Protein AF-A0A6N6PDI0-F1 (afdb_monomer_lite)

Sequence (101 aa):
KKAAWVDYSGPVEGKVVGIAIFDHPKNPRHPTRWHARDYGLVAANPFCEHEMDKTQPAGTGDYPLAPGQSVTFQYRIILHAGDAAEAKIAERFAAYAAAAK

pLDDT: mean 93.55, std 7.11, range [44.25, 98.56]

Secondary structure (DSSP, 8-state):
-B-SEEEEEEEETTEEEEEEEEE-TTSTTSSPEEEE-TTS-EEEETT-HHHH-TTSPTTTT-----TT------EEEEEEES-TTTTTHHHHHHHHHHT--

Radius of gyration: 15.68 Å; chains: 1; bounding box: 38×36×44 Å

Foldseek 3Di:
DFDQKDKDWDDDPNFIKIKIKGWAPLAPQPSFDWDDDPVGDIDGQQQCPCVVPVVDDPCPSPDDDDPPDDHDTDMDMDIGTDGCVVRVVVVVNVVVNVVPD

Structure (mmCIF, N/CA/C/O backbone):
data_AF-A0A6N6PDI0-F1
#
_entry.id   AF-A0A6N6PDI0-F1
#
loop_
_atom_site.group_PDB
_atom_site.id
_atom_site.type_symbol
_atom_site.label_atom_id
_atom_site.label_alt_id
_atom_site.label_comp_id
_atom_site.label_asym_id
_atom_site.label_entity_id
_atom_site.label_seq_id
_atom_site.pdbx_PDB_ins_code
_atom_site.Cartn_x
_atom_site.Cartn_y
_atom_site.Cartn_z
_atom_site.occupancy
_atom_site.B_iso_or_equiv
_atom_site.auth_seq_id
_atom_site.auth_comp_id
_atom_site.auth_asym_id
_atom_site.auth_atom_id
_atom_site.pdbx_PDB_model_num
ATOM 1 N N . LYS A 1 1 ? 8.327 4.544 1.982 1.00 85.19 1 LYS A N 1
ATOM 2 C CA . LYS A 1 1 ? 8.964 3.264 2.424 1.00 85.19 1 LYS A CA 1
ATOM 3 C C . LYS A 1 1 ? 8.202 2.086 1.807 1.00 85.19 1 LYS A C 1
ATOM 5 O O . LYS A 1 1 ? 7.104 2.328 1.317 1.00 85.19 1 LYS A O 1
ATOM 10 N N . LYS A 1 2 ? 8.767 0.867 1.776 1.00 92.88 2 LYS A N 1
ATOM 11 C CA . LYS A 1 2 ? 8.040 -0.335 1.319 1.00 92.88 2 LYS A CA 1
ATOM 12 C C . LYS A 1 2 ? 7.091 -0.829 2.412 1.00 92.88 2 LYS A C 1
ATOM 14 O O . LYS A 1 2 ? 7.501 -0.863 3.570 1.00 92.88 2 LYS A O 1
ATOM 19 N N . ALA A 1 3 ? 5.856 -1.167 2.055 1.00 95.75 3 ALA A N 1
ATOM 20 C CA . ALA A 1 3 ? 4.875 -1.754 2.971 1.00 95.75 3 ALA A CA 1
ATOM 21 C C . ALA A 1 3 ? 3.804 -2.527 2.189 1.00 95.75 3 ALA A C 1
ATOM 23 O O . ALA A 1 3 ? 3.485 -2.166 1.059 1.00 95.75 3 ALA A O 1
ATOM 24 N N . ALA A 1 4 ? 3.248 -3.584 2.780 1.00 96.69 4 ALA A N 1
ATOM 25 C CA . ALA A 1 4 ? 2.193 -4.378 2.144 1.00 96.69 4 ALA A CA 1
ATOM 26 C C . ALA A 1 4 ? 0.834 -3.651 2.120 1.00 96.69 4 ALA A C 1
ATOM 28 O O . ALA A 1 4 ? -0.038 -3.931 1.302 1.00 96.69 4 ALA A O 1
ATOM 29 N N . TRP A 1 5 ? 0.667 -2.688 3.018 1.00 96.94 5 TRP A N 1
ATOM 30 C CA . TRP A 1 5 ? -0.485 -1.811 3.106 1.00 96.94 5 TRP A CA 1
ATOM 31 C C . TRP A 1 5 ? -0.08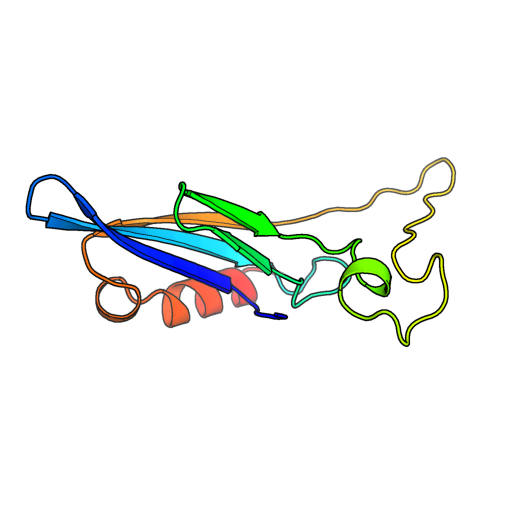1 -0.522 3.820 1.00 96.94 5 TRP A C 1
ATOM 33 O O . TRP A 1 5 ? 0.947 -0.469 4.501 1.00 96.94 5 TRP A O 1
ATOM 43 N N . VAL A 1 6 ? -0.896 0.512 3.657 1.00 96.38 6 VAL A N 1
ATOM 44 C CA . VAL A 1 6 ? -0.819 1.758 4.421 1.00 96.38 6 VAL A CA 1
ATOM 45 C C . VAL A 1 6 ? -2.199 2.073 4.976 1.00 96.38 6 VAL A C 1
ATOM 47 O O . VAL A 1 6 ? -3.203 1.752 4.341 1.00 96.38 6 VAL A O 1
ATOM 50 N N . ASP A 1 7 ? -2.234 2.689 6.150 1.00 95.94 7 ASP A N 1
ATOM 51 C CA . ASP A 1 7 ? -3.444 3.233 6.747 1.00 95.94 7 ASP A CA 1
ATOM 52 C C . ASP A 1 7 ? -3.248 4.720 7.044 1.00 95.94 7 ASP A C 1
ATOM 54 O O . ASP A 1 7 ? -2.177 5.129 7.503 1.00 95.94 7 ASP A O 1
ATOM 58 N N . TYR A 1 8 ? -4.267 5.518 6.741 1.00 93.69 8 TYR A N 1
ATOM 59 C CA . TYR A 1 8 ? -4.324 6.929 7.085 1.00 93.69 8 TYR A CA 1
ATOM 60 C C . TYR A 1 8 ? -5.621 7.196 7.845 1.00 93.69 8 TYR A C 1
ATOM 62 O O . TYR A 1 8 ? -6.688 7.323 7.241 1.00 93.69 8 TYR A O 1
ATOM 70 N N . SER A 1 9 ? -5.516 7.238 9.174 1.00 94.81 9 SER A N 1
ATOM 71 C CA . SER A 1 9 ? -6.623 7.474 10.101 1.00 94.81 9 SER A CA 1
ATOM 72 C C . SER A 1 9 ? -6.438 8.766 10.890 1.00 94.81 9 SER A C 1
ATOM 74 O O . SER A 1 9 ? -5.323 9.100 11.298 1.00 94.81 9 SER A O 1
ATOM 76 N N . GLY A 1 10 ? -7.533 9.470 11.162 1.00 93.50 10 GLY A N 1
ATOM 77 C CA . GLY A 1 10 ? -7.516 10.703 11.940 1.00 93.50 10 GLY A CA 1
ATOM 78 C C . GLY A 1 10 ? -8.914 11.208 12.302 1.00 93.50 10 GLY A C 1
ATOM 79 O O . GLY A 1 10 ? -9.917 10.615 11.897 1.00 93.50 10 GLY A O 1
ATOM 80 N N . PRO A 1 11 ? -8.999 12.292 13.092 1.00 95.25 11 PRO A N 1
ATOM 81 C CA . PRO A 1 11 ? -10.272 12.879 13.483 1.00 95.25 11 PRO A CA 1
ATOM 82 C C . PRO A 1 11 ? -10.937 13.612 12.307 1.00 95.25 11 PRO A C 1
ATOM 84 O O . PRO A 1 11 ? -10.351 14.514 11.712 1.00 95.25 11 PRO A O 1
ATOM 87 N N . VAL A 1 12 ? -12.195 13.277 12.026 1.00 94.12 12 VAL A N 1
ATOM 88 C CA . VAL A 1 12 ? -13.091 13.971 11.092 1.00 94.12 12 VAL A CA 1
ATOM 89 C C . VAL A 1 12 ? -14.424 14.174 11.806 1.00 94.12 12 VAL A C 1
ATOM 91 O O . VAL A 1 12 ? -15.032 13.212 12.268 1.00 94.12 12 VAL A O 1
ATOM 94 N N . GLU A 1 13 ? -14.854 15.430 11.958 1.00 95.00 13 GLU A N 1
ATOM 95 C CA . GLU A 1 13 ? -16.113 15.783 12.645 1.00 95.00 13 GLU A CA 1
ATOM 96 C C . GLU A 1 13 ? -16.268 15.121 14.035 1.00 95.00 13 GLU A C 1
ATOM 98 O O . GLU A 1 13 ? -17.339 14.656 14.422 1.00 95.00 13 GLU A O 1
ATOM 103 N N . GLY A 1 14 ? -15.169 15.039 14.793 1.00 95.94 14 GLY A N 1
ATOM 104 C CA . GLY A 1 14 ? -15.156 14.452 16.139 1.00 95.94 14 GLY A CA 1
ATOM 105 C C . GLY A 1 14 ? -15.155 12.919 16.188 1.00 95.94 14 GLY A C 1
ATOM 106 O O . GLY A 1 14 ? -15.233 12.357 17.278 1.00 95.94 14 GLY A O 1
ATOM 107 N N . LYS A 1 15 ? -15.039 12.229 15.047 1.00 97.12 15 LYS A N 1
ATOM 108 C CA . LYS A 1 15 ? -14.906 10.766 14.964 1.00 97.12 15 LYS A CA 1
ATOM 109 C C . LYS A 1 15 ? -13.552 10.390 14.378 1.00 97.12 15 LYS A C 1
ATOM 111 O O . LYS A 1 15 ? -13.093 11.038 13.445 1.00 97.12 15 LYS A O 1
ATOM 116 N N . VAL A 1 16 ? -12.931 9.328 14.882 1.00 97.75 16 VAL A N 1
ATOM 117 C CA . VAL A 1 16 ? -11.765 8.738 14.212 1.00 97.75 16 VAL A CA 1
ATOM 118 C C . VAL A 1 16 ? -12.267 7.876 13.060 1.00 97.75 16 VAL A C 1
ATOM 120 O O . VAL A 1 16 ? -13.100 6.989 13.252 1.00 97.75 16 VAL A O 1
ATOM 123 N N . VAL A 1 17 ? -11.787 8.171 11.860 1.00 97.31 17 VAL A N 1
ATOM 124 C CA . VAL A 1 17 ? -12.051 7.401 10.642 1.00 97.31 17 VAL A CA 1
ATOM 125 C C . VAL A 1 17 ? -10.756 7.271 9.860 1.00 97.31 17 VAL A C 1
ATOM 127 O O . VAL A 1 17 ? -9.841 8.082 10.026 1.00 97.31 17 VAL A O 1
ATOM 130 N N . GLY A 1 18 ? -10.677 6.278 8.983 1.00 95.31 18 GLY A N 1
ATOM 131 C CA . GLY A 1 18 ? -9.494 6.087 8.165 1.00 95.31 18 GLY A CA 1
ATOM 132 C C . GLY A 1 18 ? -9.755 5.462 6.809 1.00 95.31 18 GLY A C 1
ATOM 133 O O . GLY A 1 18 ? -10.834 4.943 6.501 1.00 95.31 18 GLY A O 1
ATOM 134 N N . ILE A 1 19 ? -8.712 5.540 5.990 1.00 96.06 19 ILE A N 1
ATOM 135 C CA . ILE A 1 19 ? -8.602 4.869 4.705 1.00 96.06 19 ILE A CA 1
ATOM 136 C C . ILE A 1 19 ? -7.359 3.981 4.716 1.00 96.06 19 ILE A C 1
ATOM 138 O O . ILE A 1 19 ? -6.238 4.459 4.888 1.00 96.06 19 ILE A O 1
ATOM 142 N N . ALA A 1 20 ? -7.561 2.688 4.482 1.00 96.88 20 ALA A N 1
ATOM 143 C CA . ALA A 1 20 ? -6.482 1.736 4.275 1.00 96.88 20 ALA A CA 1
ATOM 144 C C . ALA A 1 20 ? -6.388 1.357 2.797 1.00 96.88 20 ALA A C 1
ATOM 146 O O . ALA A 1 20 ? -7.410 1.128 2.145 1.00 96.88 20 ALA A O 1
ATOM 147 N N . ILE A 1 21 ? -5.168 1.246 2.272 1.00 97.31 21 ILE A N 1
ATOM 148 C CA . ILE A 1 21 ? -4.909 0.793 0.902 1.00 97.31 21 ILE A CA 1
ATOM 149 C C . ILE A 1 21 ? -3.966 -0.404 0.945 1.00 97.31 21 ILE A C 1
ATOM 151 O O . ILE A 1 21 ? -2.893 -0.349 1.547 1.00 97.31 21 ILE A O 1
ATOM 155 N N . PHE A 1 22 ? -4.377 -1.498 0.308 1.00 97.69 22 PHE A N 1
ATOM 156 C CA . PHE A 1 22 ? -3.650 -2.765 0.286 1.00 97.69 22 PHE A CA 1
ATOM 157 C C . PHE A 1 22 ? -2.967 -2.963 -1.052 1.00 97.69 22 PHE A C 1
ATOM 159 O O . PHE A 1 22 ? -3.624 -2.903 -2.090 1.00 97.69 22 PHE A O 1
ATOM 166 N N . ASP A 1 23 ? -1.677 -3.267 -1.009 1.00 97.69 23 ASP A N 1
ATOM 167 C CA . ASP A 1 23 ? -0.908 -3.737 -2.150 1.00 97.69 23 ASP A CA 1
ATOM 168 C C . ASP A 1 23 ? -0.902 -5.266 -2.134 1.00 97.69 23 ASP A C 1
ATOM 170 O O . ASP A 1 23 ? -0.452 -5.893 -1.179 1.00 97.69 23 ASP A O 1
ATOM 174 N N . HIS A 1 24 ? -1.473 -5.884 -3.158 1.00 96.94 24 HIS A N 1
ATOM 175 C CA . HIS A 1 24 ? -1.660 -7.326 -3.171 1.00 96.94 24 HIS A CA 1
ATOM 176 C C . HIS A 1 24 ? -0.342 -8.076 -3.463 1.00 96.94 24 HIS A C 1
ATOM 178 O O . HIS A 1 24 ? 0.400 -7.643 -4.344 1.00 96.94 24 HIS A O 1
ATOM 184 N N . PRO A 1 25 ? -0.066 -9.248 -2.850 1.00 96.81 25 PRO A N 1
ATOM 185 C CA . PRO A 1 25 ? 1.181 -9.991 -3.085 1.00 96.81 25 PRO A CA 1
ATOM 186 C C . PRO A 1 25 ? 1.447 -10.427 -4.532 1.00 96.81 25 PRO A C 1
ATOM 188 O O . PRO A 1 25 ? 2.597 -10.621 -4.913 1.00 96.81 25 PRO A O 1
ATOM 191 N N . LYS A 1 26 ? 0.396 -10.576 -5.352 1.00 95.81 26 LYS A N 1
ATOM 192 C CA . LYS A 1 26 ? 0.518 -10.861 -6.798 1.00 95.81 26 LYS A CA 1
ATOM 193 C C . LYS A 1 26 ? 0.903 -9.622 -7.633 1.00 95.81 26 LYS A C 1
ATOM 195 O O . LYS A 1 26 ? 1.103 -9.761 -8.836 1.00 95.81 26 LYS A O 1
ATOM 200 N N . ASN A 1 27 ? 0.983 -8.427 -7.043 1.00 96.31 27 ASN A N 1
ATOM 201 C CA . ASN A 1 27 ? 1.393 -7.230 -7.772 1.00 96.31 27 ASN A CA 1
ATOM 202 C C . ASN A 1 27 ? 2.890 -7.269 -8.082 1.00 96.31 27 ASN A C 1
ATOM 204 O O . ASN A 1 27 ? 3.693 -7.674 -7.233 1.00 96.31 27 ASN A O 1
ATOM 208 N N . PRO A 1 28 ? 3.305 -6.783 -9.262 1.00 94.81 28 PRO A N 1
ATOM 209 C CA . PRO A 1 28 ? 4.711 -6.547 -9.528 1.00 94.81 28 PRO A CA 1
ATOM 210 C C . PRO A 1 28 ? 5.327 -5.661 -8.441 1.00 94.81 28 PRO A C 1
ATOM 212 O O . PRO A 1 28 ? 4.770 -4.622 -8.088 1.00 94.81 28 PRO A O 1
ATOM 215 N N . ARG A 1 29 ? 6.507 -6.060 -7.952 1.00 93.19 29 ARG A N 1
ATOM 216 C CA . ARG A 1 29 ? 7.301 -5.315 -6.957 1.00 93.19 29 ARG A CA 1
ATOM 217 C C . ARG A 1 29 ? 6.611 -5.139 -5.595 1.00 93.19 29 ARG A C 1
ATOM 219 O O . ARG A 1 29 ? 6.957 -4.217 -4.858 1.00 93.19 29 ARG A O 1
ATOM 226 N N . HIS A 1 30 ? 5.700 -6.044 -5.235 1.00 94.81 30 HIS A N 1
ATOM 227 C CA . HIS A 1 30 ? 5.193 -6.147 -3.870 1.00 94.81 30 HIS A CA 1
ATOM 228 C C . HIS A 1 30 ? 6.319 -6.484 -2.861 1.00 94.81 30 HIS A C 1
ATOM 230 O O . HIS A 1 30 ? 7.162 -7.335 -3.158 1.00 94.81 30 HIS A O 1
ATOM 236 N N . PRO A 1 31 ? 6.326 -5.888 -1.652 1.00 95.50 31 PRO A N 1
ATOM 237 C CA . PRO A 1 31 ? 5.526 -4.733 -1.253 1.00 95.50 31 PRO A CA 1
ATOM 238 C C . PRO A 1 31 ? 5.998 -3.445 -1.937 1.00 95.50 31 PRO A C 1
ATOM 240 O O . PRO A 1 31 ? 7.187 -3.108 -1.921 1.00 95.50 31 PRO A O 1
ATOM 243 N N . THR A 1 32 ? 5.042 -2.698 -2.485 1.00 94.62 32 THR A N 1
ATOM 244 C CA . THR A 1 32 ? 5.293 -1.444 -3.195 1.00 94.62 32 THR A CA 1
ATOM 245 C C . THR A 1 32 ? 5.815 -0.342 -2.272 1.00 94.62 32 THR A C 1
ATOM 247 O O . THR A 1 32 ? 5.690 -0.390 -1.041 1.00 94.62 32 THR A O 1
ATOM 250 N N . ARG A 1 33 ? 6.416 0.691 -2.870 1.00 93.19 33 ARG A N 1
ATOM 251 C CA . ARG A 1 33 ? 6.800 1.907 -2.150 1.00 93.19 33 ARG A CA 1
ATOM 252 C C . ARG A 1 33 ? 5.600 2.832 -2.032 1.00 93.19 33 ARG A C 1
ATOM 254 O O . ARG A 1 33 ? 4.952 3.151 -3.022 1.00 93.19 33 ARG A O 1
ATOM 261 N N . TRP A 1 34 ? 5.371 3.323 -0.822 1.00 93.25 34 TRP A N 1
ATOM 262 C CA . TRP A 1 34 ? 4.321 4.294 -0.541 1.00 93.25 34 TRP A CA 1
ATOM 263 C C . TRP A 1 34 ? 4.871 5.705 -0.406 1.00 93.25 34 TRP A C 1
ATOM 265 O O . TRP A 1 34 ? 5.954 5.920 0.162 1.00 93.25 34 TRP A O 1
ATOM 275 N N . HIS A 1 35 ? 4.069 6.650 -0.881 1.00 90.38 35 HIS A N 1
ATOM 276 C CA . HIS A 1 35 ? 4.242 8.0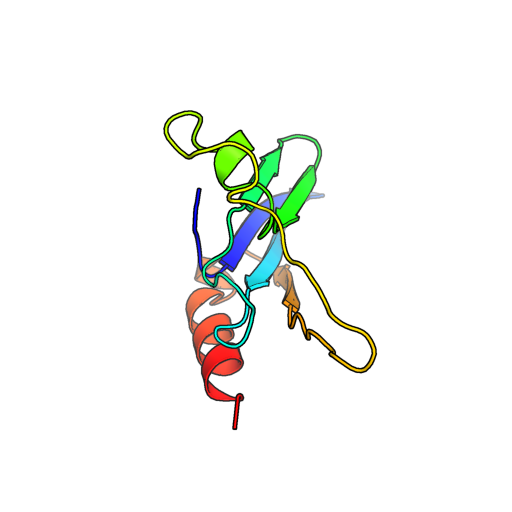79 -0.705 1.00 90.38 35 HIS A CA 1
ATOM 277 C C . HIS A 1 35 ? 2.982 8.646 -0.049 1.00 90.38 35 HIS A C 1
ATOM 279 O O . HIS A 1 35 ? 1.910 8.601 -0.644 1.00 90.38 35 HIS A O 1
ATOM 285 N N . ALA A 1 36 ? 3.117 9.150 1.176 1.00 88.12 36 ALA A N 1
ATOM 286 C CA . ALA A 1 36 ? 2.030 9.771 1.9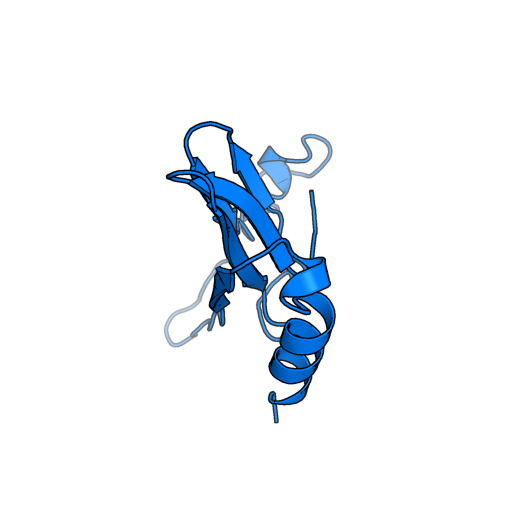23 1.00 88.12 36 ALA A CA 1
ATOM 287 C C . ALA A 1 36 ? 2.378 11.228 2.262 1.00 88.12 36 ALA A C 1
ATOM 289 O O . ALA A 1 36 ? 3.560 11.551 2.455 1.00 88.12 36 ALA A O 1
ATOM 290 N N . ARG A 1 37 ? 1.369 12.101 2.303 1.00 87.69 37 ARG A N 1
ATOM 291 C CA . ARG A 1 37 ? 1.476 13.519 2.670 1.00 87.69 37 ARG A CA 1
ATOM 292 C C . ARG A 1 37 ? 0.300 13.943 3.544 1.00 87.69 37 ARG A C 1
ATOM 294 O O . ARG A 1 37 ? -0.782 13.374 3.460 1.00 87.69 37 ARG A O 1
ATOM 301 N N . ASP A 1 38 ? 0.536 14.961 4.357 1.00 84.06 38 ASP A N 1
ATOM 302 C CA . ASP A 1 38 ? -0.419 15.549 5.303 1.00 84.06 38 ASP A CA 1
ATOM 303 C C . ASP A 1 38 ? -1.620 16.237 4.636 1.00 84.06 38 ASP A C 1
ATOM 305 O O . ASP A 1 38 ? -2.673 16.357 5.250 1.00 84.06 38 ASP A O 1
ATOM 309 N N . TYR A 1 39 ? -1.507 16.606 3.361 1.00 85.00 39 TYR A N 1
ATOM 310 C CA . TYR A 1 39 ? -2.614 17.116 2.548 1.00 85.00 39 TYR A CA 1
ATOM 311 C C . TYR A 1 39 ? -3.488 16.017 1.907 1.00 85.00 39 TYR A C 1
ATOM 313 O O . TYR A 1 39 ? -4.246 16.287 0.977 1.00 85.00 39 TYR A O 1
ATOM 321 N N . GLY A 1 40 ? -3.378 14.767 2.368 1.00 81.06 40 GLY A N 1
ATOM 322 C CA . GLY A 1 40 ? -4.259 13.663 1.965 1.00 81.06 40 GLY A CA 1
ATOM 323 C C . GLY A 1 40 ? -3.800 12.852 0.749 1.00 81.06 40 GLY A C 1
ATOM 324 O O . GLY A 1 40 ? -4.487 11.914 0.348 1.00 81.06 40 GLY A O 1
ATOM 325 N N . LEU A 1 41 ? -2.635 13.152 0.165 1.00 88.50 41 LEU A N 1
ATOM 326 C CA . LEU A 1 41 ? -2.055 12.295 -0.872 1.00 88.50 41 LEU A CA 1
ATOM 327 C C . LEU A 1 41 ? -1.530 10.999 -0.251 1.00 88.50 41 LEU A C 1
ATOM 329 O O . LEU A 1 41 ? -0.626 11.034 0.581 1.00 88.50 41 LEU A O 1
ATOM 333 N N . VAL A 1 42 ? -2.029 9.862 -0.737 1.00 90.88 42 VAL A N 1
ATOM 334 C CA . VAL A 1 42 ? -1.506 8.523 -0.444 1.00 90.88 42 VAL A CA 1
ATOM 335 C C . VAL A 1 42 ? -1.404 7.748 -1.755 1.00 90.88 42 VAL A C 1
ATOM 337 O O . VAL A 1 42 ? -2.413 7.478 -2.400 1.00 90.88 42 VAL A O 1
ATOM 340 N N . ALA A 1 43 ? -0.186 7.401 -2.169 1.00 91.56 43 ALA A N 1
ATOM 341 C CA . ALA A 1 43 ? 0.071 6.755 -3.453 1.00 91.56 43 ALA A CA 1
ATOM 342 C C . ALA A 1 43 ? 0.980 5.527 -3.317 1.00 91.56 43 ALA A C 1
ATOM 344 O O . ALA A 1 43 ? 2.049 5.594 -2.701 1.00 91.56 43 ALA A O 1
ATOM 345 N N . ALA A 1 44 ? 0.567 4.427 -3.948 1.00 94.19 44 ALA A N 1
ATOM 346 C CA . ALA A 1 44 ? 1.418 3.284 -4.256 1.00 94.19 44 ALA A CA 1
ATOM 347 C C . ALA A 1 44 ? 2.242 3.595 -5.510 1.00 94.19 44 ALA A C 1
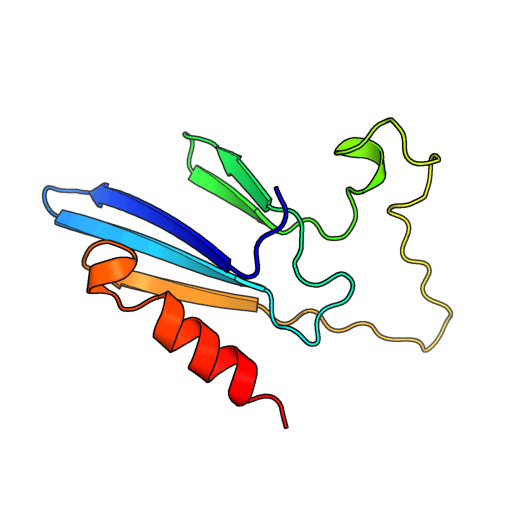ATOM 349 O O . ALA A 1 44 ? 1.691 4.001 -6.532 1.00 94.19 44 ALA A O 1
ATOM 350 N N . ASN A 1 45 ? 3.557 3.400 -5.452 1.00 93.75 45 ASN A N 1
ATOM 351 C CA . ASN A 1 45 ? 4.438 3.675 -6.578 1.00 93.75 45 ASN A CA 1
ATOM 352 C C . ASN A 1 45 ? 5.449 2.534 -6.787 1.00 93.75 45 ASN A C 1
ATOM 354 O O . ASN A 1 45 ? 6.570 2.592 -6.271 1.00 93.75 45 ASN A O 1
ATOM 358 N N . PRO A 1 46 ? 5.088 1.510 -7.583 1.00 93.88 46 PRO A N 1
ATOM 359 C CA . PRO A 1 46 ? 5.989 0.408 -7.900 1.00 93.88 46 PRO A CA 1
ATOM 360 C C . PRO A 1 46 ? 7.069 0.791 -8.928 1.00 93.88 46 PRO A C 1
ATOM 362 O O . PRO A 1 46 ? 7.908 -0.041 -9.250 1.00 93.88 46 PRO A O 1
ATOM 365 N N . PHE A 1 47 ? 7.092 2.021 -9.455 1.00 93.88 47 PHE A N 1
ATOM 366 C CA . PHE A 1 47 ? 8.015 2.447 -10.520 1.00 93.88 47 PHE A CA 1
ATOM 367 C C . PHE A 1 47 ? 9.117 3.400 -10.042 1.00 93.88 47 PHE A C 1
ATOM 369 O O . PHE A 1 47 ? 10.038 3.709 -10.782 1.00 93.88 47 PHE A O 1
ATOM 376 N N . CYS A 1 48 ? 9.072 3.866 -8.797 1.00 90.25 48 CYS A N 1
ATOM 377 C CA . CYS A 1 48 ? 9.979 4.905 -8.301 1.00 90.25 48 CYS A CA 1
ATOM 378 C C . CYS A 1 48 ? 11.274 4.385 -7.658 1.00 90.25 48 CYS A C 1
ATOM 380 O O . CYS A 1 48 ? 11.828 5.069 -6.804 1.00 90.25 48 CYS A O 1
ATOM 382 N N . GLU A 1 49 ? 11.761 3.190 -8.011 1.00 89.88 49 GLU A N 1
ATOM 383 C CA . GLU A 1 49 ? 12.920 2.584 -7.327 1.00 89.88 49 GLU A CA 1
ATOM 384 C C . GLU A 1 49 ? 14.157 3.504 -7.350 1.00 89.88 49 GLU A C 1
ATOM 386 O O . GLU A 1 49 ? 14.665 3.834 -6.282 1.00 89.88 49 GLU A O 1
ATOM 391 N N . HIS A 1 50 ? 14.564 4.014 -8.521 1.00 90.62 50 HIS A N 1
ATOM 392 C CA . HIS A 1 50 ? 15.683 4.967 -8.629 1.00 90.62 50 HIS A CA 1
ATOM 393 C C . HIS A 1 50 ? 15.391 6.323 -7.962 1.00 90.62 50 HIS A C 1
ATOM 395 O O . HIS A 1 50 ? 16.252 6.912 -7.314 1.00 90.62 50 HIS A O 1
ATOM 401 N N . GLU A 1 51 ? 14.163 6.831 -8.085 1.00 88.56 51 GLU A N 1
ATOM 402 C CA . GLU A 1 51 ? 13.791 8.118 -7.484 1.00 88.56 51 GLU A CA 1
ATOM 403 C C . GLU A 1 51 ? 13.777 8.078 -5.951 1.00 88.56 51 GLU A C 1
ATOM 405 O O . GLU A 1 51 ? 14.087 9.072 -5.300 1.00 88.56 51 GLU A O 1
ATOM 410 N N . MET A 1 52 ? 13.455 6.923 -5.369 1.00 87.06 52 MET A N 1
ATOM 411 C CA . MET A 1 52 ? 13.420 6.713 -3.921 1.00 87.06 52 MET A CA 1
ATOM 412 C C . MET A 1 52 ? 14.752 6.220 -3.346 1.00 87.06 52 MET A C 1
ATOM 414 O O . MET A 1 52 ? 14.918 6.234 -2.126 1.00 87.06 52 MET A O 1
ATOM 418 N N . ASP A 1 53 ? 15.661 5.743 -4.193 1.00 89.12 53 ASP A N 1
ATOM 419 C CA . ASP A 1 53 ? 16.994 5.276 -3.833 1.00 89.12 53 ASP A CA 1
ATOM 420 C C . ASP A 1 53 ? 17.981 5.633 -4.952 1.00 89.12 53 ASP A C 1
ATOM 422 O O . ASP A 1 53 ? 18.169 4.892 -5.919 1.00 89.12 53 ASP A O 1
ATOM 426 N N . LYS A 1 54 ? 18.638 6.787 -4.791 1.00 90.56 54 LYS A N 1
ATOM 427 C CA . LYS A 1 54 ? 19.603 7.325 -5.761 1.00 90.56 54 LYS A CA 1
ATOM 428 C C . LYS A 1 54 ? 20.889 6.497 -5.871 1.00 90.56 54 LYS A C 1
ATOM 430 O O . LYS A 1 54 ? 21.722 6.810 -6.715 1.00 90.56 54 LYS A O 1
ATOM 435 N N . THR A 1 55 ? 21.056 5.452 -5.052 1.00 94.62 55 THR A N 1
ATOM 436 C CA . THR A 1 55 ? 22.145 4.475 -5.217 1.00 94.62 55 THR A CA 1
ATOM 437 C C . THR A 1 55 ? 21.838 3.437 -6.300 1.00 94.62 55 THR A C 1
ATOM 439 O O . THR A 1 55 ? 22.757 2.807 -6.820 1.00 94.62 55 THR A O 1
ATOM 442 N N . GLN A 1 56 ? 20.566 3.277 -6.684 1.00 92.19 56 GLN A N 1
ATOM 443 C CA . GLN A 1 56 ? 20.168 2.400 -7.784 1.00 92.19 56 GLN A CA 1
ATOM 444 C C . GLN A 1 56 ? 20.514 3.035 -9.139 1.00 92.19 56 GLN A C 1
ATOM 446 O O . GLN A 1 56 ? 20.433 4.258 -9.272 1.00 92.19 56 GLN A O 1
ATOM 451 N N . PRO A 1 57 ? 20.812 2.246 -10.184 1.00 95.31 57 PRO A N 1
ATOM 452 C CA . PRO A 1 57 ? 20.970 2.764 -11.541 1.00 95.31 57 PRO A CA 1
ATOM 453 C C . PRO A 1 57 ? 19.714 3.487 -12.053 1.00 95.31 57 PRO A C 1
ATOM 455 O O . PRO A 1 57 ? 18.582 3.132 -11.699 1.00 95.31 57 PRO A O 1
ATOM 458 N N . ALA A 1 58 ? 19.902 4.473 -12.933 1.00 94.31 58 ALA A N 1
ATOM 459 C CA . ALA A 1 58 ? 18.797 5.068 -13.682 1.00 94.31 58 ALA A CA 1
ATOM 460 C C . ALA A 1 58 ? 18.041 3.979 -14.472 1.00 94.31 58 ALA A C 1
ATOM 462 O O . ALA A 1 58 ? 18.650 3.036 -14.972 1.00 94.31 58 ALA A O 1
ATOM 463 N N . GLY A 1 59 ? 16.712 4.085 -14.545 1.00 92.56 59 GLY A N 1
ATOM 464 C CA . GLY A 1 59 ? 15.864 3.088 -15.215 1.00 92.56 59 GLY A CA 1
ATOM 465 C C . GLY A 1 59 ? 15.528 1.840 -14.385 1.00 92.56 59 GLY A C 1
ATOM 466 O O . GLY A 1 59 ? 14.733 1.017 -14.822 1.00 92.56 59 GLY A O 1
ATOM 467 N N . THR A 1 60 ? 16.020 1.697 -13.144 1.00 92.69 60 THR A N 1
ATOM 468 C CA . THR A 1 60 ? 15.639 0.566 -12.252 1.00 92.69 60 THR A CA 1
ATOM 469 C C . THR A 1 60 ? 14.117 0.478 -12.013 1.00 92.69 60 THR A C 1
ATOM 471 O O . THR A 1 60 ? 13.570 -0.574 -11.682 1.00 92.69 60 THR A O 1
ATOM 474 N N . GLY A 1 61 ? 13.418 1.600 -12.192 1.00 92.19 61 GLY A N 1
ATOM 475 C CA . GLY A 1 61 ? 11.966 1.719 -12.119 1.00 92.19 61 GLY A CA 1
ATOM 476 C C . GLY A 1 61 ? 11.200 1.296 -13.374 1.00 92.19 61 GLY A C 1
ATOM 477 O O . GLY A 1 61 ? 9.985 1.097 -13.295 1.00 92.19 61 GLY A O 1
ATOM 478 N N . ASP A 1 62 ? 11.874 1.118 -14.506 1.00 94.25 62 ASP A N 1
ATOM 479 C CA . ASP A 1 62 ? 11.231 0.894 -15.797 1.00 94.25 62 ASP A CA 1
ATOM 480 C C . ASP A 1 62 ? 10.499 -0.448 -15.810 1.00 94.25 62 ASP A C 1
ATOM 482 O O . ASP A 1 62 ? 10.943 -1.430 -15.211 1.00 94.25 62 ASP A O 1
ATOM 486 N N . TYR A 1 63 ? 9.341 -0.493 -16.463 1.00 93.38 63 TYR A N 1
ATOM 487 C CA . TYR A 1 63 ? 8.538 -1.708 -16.594 1.00 93.38 63 TYR A CA 1
ATOM 488 C C . TYR A 1 63 ? 8.146 -1.895 -18.065 1.00 93.38 63 TYR A C 1
ATOM 490 O O . TYR A 1 63 ? 7.037 -1.525 -18.461 1.00 93.38 63 TYR A O 1
ATOM 498 N N . PRO A 1 64 ? 9.076 -2.381 -18.910 1.00 93.88 64 PRO A N 1
ATOM 499 C CA . PRO A 1 64 ? 8.809 -2.558 -20.329 1.00 93.88 64 PRO A CA 1
ATOM 500 C C . PRO A 1 64 ? 7.763 -3.657 -20.543 1.00 93.88 64 PRO A C 1
ATOM 502 O O . PRO A 1 64 ? 7.837 -4.728 -19.944 1.00 93.88 64 PRO A O 1
ATOM 505 N N . LEU A 1 65 ? 6.805 -3.390 -21.428 1.00 96.00 65 LEU A N 1
ATOM 506 C CA . LEU A 1 65 ? 5.776 -4.336 -21.852 1.00 96.00 65 LEU A CA 1
ATOM 507 C C . LEU A 1 65 ? 5.861 -4.514 -23.364 1.00 96.00 65 LEU A C 1
ATOM 509 O O . LEU A 1 65 ? 5.721 -3.550 -24.117 1.00 96.00 65 LEU A O 1
ATOM 513 N N . ALA A 1 66 ? 6.100 -5.746 -23.807 1.00 96.75 66 ALA A N 1
ATOM 514 C CA . ALA A 1 66 ? 6.105 -6.075 -25.226 1.00 96.75 66 ALA A CA 1
ATOM 515 C C . ALA A 1 66 ? 4.667 -6.144 -25.787 1.00 96.75 66 ALA A C 1
ATOM 517 O O . ALA A 1 66 ? 3.716 -6.355 -25.026 1.00 96.75 66 ALA A O 1
ATOM 518 N N . PRO A 1 67 ? 4.479 -6.022 -27.116 1.00 97.81 67 PRO A N 1
ATOM 519 C CA . PRO A 1 67 ? 3.171 -6.198 -27.740 1.00 97.81 67 PRO A CA 1
ATOM 520 C C . PRO A 1 67 ? 2.517 -7.528 -27.337 1.00 97.81 67 PRO A C 1
ATOM 522 O O . PRO A 1 67 ? 3.140 -8.585 -27.407 1.00 97.81 67 PRO A O 1
ATOM 525 N N . GLY A 1 68 ? 1.259 -7.467 -26.898 1.00 97.56 68 GLY A N 1
ATOM 526 C CA . GLY A 1 68 ? 0.496 -8.635 -26.444 1.00 97.56 68 GLY A CA 1
ATOM 527 C C . GLY A 1 68 ? 0.719 -9.038 -24.982 1.00 97.56 68 GLY A C 1
ATOM 528 O O . GLY A 1 68 ? -0.003 -9.900 -24.487 1.00 97.56 68 GLY A O 1
ATOM 529 N N . GLN A 1 69 ? 1.658 -8.416 -24.261 1.00 97.69 69 GLN A N 1
ATOM 530 C CA . GLN A 1 69 ? 1.798 -8.631 -22.820 1.00 97.69 69 GLN A CA 1
ATOM 531 C C . GLN A 1 69 ? 0.788 -7.802 -22.023 1.00 97.69 69 GLN A C 1
ATOM 533 O O . GLN A 1 69 ? 0.336 -6.740 -22.445 1.00 97.69 69 GLN A O 1
ATOM 538 N N . SER A 1 70 ? 0.440 -8.297 -20.839 1.00 96.50 70 SER A N 1
ATOM 539 C CA . SER A 1 70 ? -0.417 -7.607 -19.880 1.00 96.50 70 SER A CA 1
ATOM 540 C C . SER A 1 70 ? 0.208 -7.662 -18.499 1.00 96.50 70 SER A C 1
ATOM 5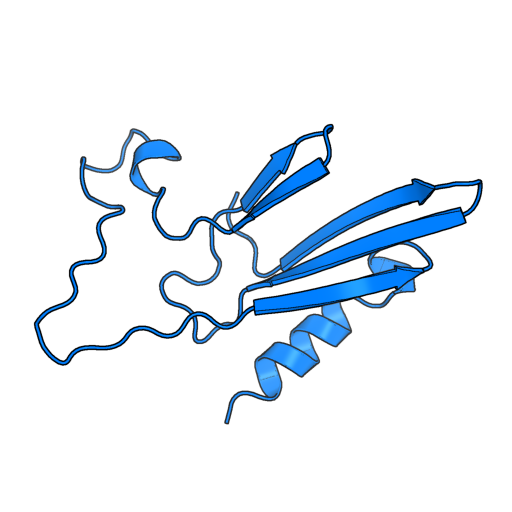42 O O . SER A 1 70 ? 0.860 -8.637 -18.130 1.00 96.50 70 SER A O 1
ATOM 544 N N . VAL A 1 71 ? -0.032 -6.611 -17.729 1.00 96.12 71 VAL A N 1
ATOM 545 C CA . VAL A 1 71 ? 0.301 -6.541 -16.312 1.00 96.12 71 VAL A CA 1
ATOM 546 C C . VAL A 1 71 ? -0.973 -6.249 -15.538 1.00 96.12 71 VAL A C 1
ATOM 548 O O . VAL A 1 71 ? -1.829 -5.490 -15.991 1.00 96.12 71 VAL A O 1
ATOM 551 N N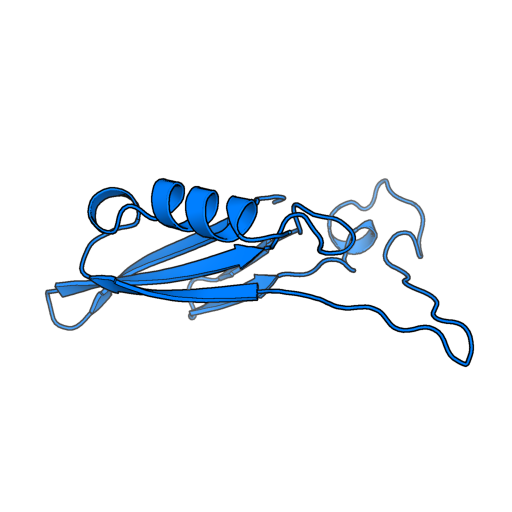 . THR A 1 72 ? -1.109 -6.857 -14.368 1.00 96.44 72 THR A N 1
ATOM 552 C CA . THR A 1 72 ? -2.254 -6.634 -13.490 1.00 96.44 72 THR A CA 1
ATOM 553 C C . THR A 1 72 ? -1.762 -6.107 -12.156 1.00 96.44 72 THR A C 1
ATOM 555 O O . THR A 1 72 ? -0.877 -6.692 -11.536 1.00 96.44 72 THR A O 1
ATOM 558 N N . PHE A 1 73 ? -2.377 -5.017 -11.709 1.00 95.81 73 PHE A N 1
ATOM 559 C CA . PHE A 1 73 ? -2.197 -4.475 -10.373 1.00 95.81 73 PHE A CA 1
ATOM 560 C C . PHE A 1 73 ? -3.524 -4.567 -9.627 1.00 95.81 73 PHE A C 1
ATOM 562 O O . PHE A 1 73 ? -4.569 -4.160 -10.128 1.00 95.81 73 PHE A O 1
ATOM 569 N N . GLN A 1 74 ? -3.476 -5.130 -8.432 1.00 96.75 74 GLN A N 1
ATOM 570 C CA . GLN A 1 74 ? -4.611 -5.470 -7.595 1.00 96.75 74 GLN A CA 1
ATOM 571 C C . GLN A 1 74 ? -4.476 -4.686 -6.296 1.00 96.75 74 GLN A C 1
ATOM 573 O O . GLN A 1 74 ? -3.582 -4.939 -5.488 1.00 96.75 74 GLN A O 1
ATOM 578 N N . TYR A 1 75 ? -5.374 -3.737 -6.078 1.00 96.56 75 TYR A N 1
ATOM 579 C CA . TYR A 1 75 ? -5.411 -2.946 -4.856 1.00 96.56 75 TYR A CA 1
ATOM 580 C C . TYR A 1 75 ? -6.783 -3.069 -4.209 1.00 96.56 75 TYR A C 1
ATOM 582 O O . TYR A 1 75 ? -7.795 -3.215 -4.895 1.00 96.56 75 TYR A O 1
ATOM 590 N N . ARG A 1 76 ? -6.820 -2.993 -2.881 1.00 97.00 76 ARG A N 1
ATOM 591 C CA . ARG A 1 76 ? -8.070 -2.899 -2.125 1.00 97.00 76 ARG A CA 1
ATOM 592 C C . ARG A 1 76 ? -8.040 -1.651 -1.267 1.00 97.00 76 ARG A C 1
ATOM 594 O O . ARG A 1 76 ? -7.059 -1.415 -0.574 1.00 97.00 76 ARG A O 1
ATOM 601 N N . ILE A 1 77 ? -9.124 -0.888 -1.316 1.00 96.94 77 ILE A N 1
ATOM 602 C CA . ILE A 1 77 ? -9.333 0.288 -0.478 1.00 96.94 77 ILE A CA 1
ATOM 603 C C . ILE A 1 77 ? -10.384 -0.067 0.568 1.00 96.94 77 ILE A C 1
ATOM 605 O O . ILE A 1 77 ? -11.413 -0.660 0.239 1.00 96.94 77 ILE A O 1
ATOM 609 N N . ILE A 1 78 ? -10.118 0.280 1.822 1.00 97.62 78 ILE A N 1
ATOM 610 C CA . ILE A 1 78 ? -11.050 0.110 2.933 1.00 97.62 78 ILE A CA 1
ATOM 611 C C . ILE A 1 78 ? -11.266 1.468 3.577 1.00 97.62 78 ILE A C 1
ATOM 613 O O . ILE A 1 78 ? -10.324 2.058 4.094 1.00 97.62 78 ILE A O 1
ATOM 617 N N . LEU A 1 79 ? -12.513 1.928 3.571 1.00 97.38 79 LEU A N 1
ATOM 618 C CA . LEU A 1 79 ? -12.963 3.001 4.449 1.00 97.38 79 LEU A CA 1
ATOM 619 C C . LEU A 1 79 ? -13.406 2.370 5.763 1.00 97.38 79 LEU A C 1
ATOM 621 O O . LEU A 1 79 ? -14.127 1.366 5.754 1.00 97.38 79 LEU A O 1
ATOM 625 N N . HIS A 1 80 ? -12.961 2.922 6.883 1.00 98.12 80 HIS A N 1
ATOM 626 C CA . HIS A 1 80 ? -13.239 2.344 8.190 1.00 98.12 80 HIS A CA 1
ATOM 627 C C . HIS A 1 80 ? -13.444 3.407 9.268 1.00 98.12 80 HIS A C 1
ATOM 629 O O . HIS A 1 80 ? -13.051 4.564 9.120 1.00 98.12 80 HIS A O 1
ATOM 635 N N . ALA A 1 81 ? -14.140 2.993 10.324 1.00 97.88 81 ALA A N 1
ATOM 636 C CA . ALA A 1 81 ? -14.256 3.748 11.560 1.00 97.88 81 ALA A CA 1
ATOM 637 C C . ALA A 1 81 ? -13.208 3.240 12.550 1.00 97.88 81 ALA A C 1
ATOM 639 O O . ALA A 1 81 ? -12.922 2.040 12.577 1.00 97.88 81 ALA A O 1
ATOM 640 N N . GLY A 1 82 ? -12.716 4.151 13.382 1.00 97.69 82 GLY A N 1
ATOM 641 C CA . GLY A 1 82 ? -11.595 3.893 14.268 1.00 97.69 82 GLY A CA 1
ATOM 642 C C . GLY A 1 82 ? -10.248 4.003 13.562 1.00 97.69 82 GLY A C 1
ATOM 643 O O . GLY A 1 82 ? -10.148 4.478 12.427 1.00 97.69 82 GLY A O 1
ATOM 644 N N . ASP A 1 83 ? -9.200 3.608 14.269 1.00 97.62 83 ASP A N 1
ATOM 645 C CA . ASP A 1 83 ? -7.853 3.495 13.716 1.00 97.62 83 ASP A CA 1
ATOM 646 C C . ASP A 1 83 ? -7.588 2.120 13.068 1.00 97.62 83 ASP A C 1
ATOM 648 O O . ASP A 1 83 ? -8.441 1.228 13.027 1.00 97.62 83 ASP A O 1
ATOM 652 N N . ALA A 1 84 ? -6.371 1.930 12.549 1.00 97.50 84 ALA A N 1
ATOM 653 C CA . ALA A 1 84 ? -5.964 0.682 11.908 1.00 97.50 84 ALA A CA 1
ATOM 654 C C . ALA A 1 84 ? -6.129 -0.571 12.795 1.00 97.50 84 ALA A C 1
ATOM 656 O O . ALA A 1 84 ? -6.368 -1.669 12.272 1.00 97.50 84 ALA A O 1
ATOM 657 N N . ALA A 1 85 ? -5.967 -0.436 14.115 1.00 98.12 85 ALA A N 1
ATOM 658 C CA . ALA A 1 85 ? -6.085 -1.539 15.060 1.00 98.12 85 ALA A CA 1
ATOM 659 C C . ALA A 1 85 ? -7.559 -1.854 15.338 1.00 98.12 85 ALA A C 1
ATOM 661 O O . ALA A 1 85 ? -7.968 -3.009 15.204 1.00 98.12 85 ALA A O 1
ATOM 662 N N . GLU A 1 86 ? -8.371 -0.836 15.632 1.00 98.19 86 GLU A N 1
ATOM 663 C CA . GLU A 1 86 ? -9.817 -0.971 15.853 1.00 98.19 86 GLU A CA 1
ATOM 664 C C . GLU A 1 86 ? -10.525 -1.553 14.621 1.00 98.19 86 GLU A C 1
ATOM 666 O O . GLU A 1 86 ? -11.355 -2.462 14.729 1.00 98.19 86 GLU A O 1
ATOM 671 N N . ALA A 1 87 ? -10.135 -1.100 13.427 1.00 98.19 87 ALA A N 1
ATOM 672 C CA . ALA A 1 87 ? -10.657 -1.594 12.160 1.00 98.19 87 ALA A CA 1
ATOM 673 C C . ALA A 1 87 ? -10.070 -2.947 11.723 1.00 98.19 87 ALA A C 1
ATOM 675 O O . ALA A 1 87 ? -10.524 -3.514 10.719 1.00 98.19 87 ALA A O 1
ATOM 676 N N . LYS A 1 88 ? -9.099 -3.495 12.466 1.00 98.44 88 LYS A N 1
ATOM 677 C CA . LYS A 1 88 ? -8.435 -4.782 12.194 1.00 98.44 88 LYS A CA 1
ATOM 678 C C . LYS A 1 88 ? -7.812 -4.847 10.800 1.00 98.44 88 LYS A C 1
ATOM 680 O O . LYS A 1 88 ? -7.951 -5.833 10.071 1.00 98.44 88 LYS A O 1
ATOM 685 N N . ILE A 1 89 ? -7.131 -3.776 10.399 1.00 98.56 89 ILE A N 1
ATOM 686 C CA . ILE A 1 89 ? -6.592 -3.622 9.043 1.00 98.56 89 ILE A CA 1
ATOM 687 C C . ILE A 1 89 ? -5.597 -4.732 8.687 1.00 98.56 89 ILE A C 1
ATOM 689 O O . ILE A 1 89 ? -5.667 -5.278 7.586 1.00 98.56 89 ILE A O 1
ATOM 693 N N . ALA A 1 90 ? -4.744 -5.144 9.627 1.00 98.12 90 ALA A N 1
ATOM 694 C CA . ALA A 1 90 ? -3.799 -6.240 9.413 1.00 98.12 90 ALA A CA 1
ATOM 695 C C . ALA A 1 90 ? -4.499 -7.582 9.110 1.00 98.12 90 ALA A C 1
ATOM 697 O O . ALA A 1 90 ? -4.100 -8.295 8.189 1.00 98.12 90 ALA A O 1
ATOM 698 N N . GLU A 1 91 ? -5.577 -7.907 9.830 1.00 98.38 91 GLU A N 1
ATOM 699 C CA . GLU A 1 91 ? -6.368 -9.127 9.603 1.00 98.38 91 GLU A CA 1
ATOM 700 C C . GLU A 1 91 ? -7.093 -9.074 8.251 1.00 98.38 91 GLU A C 1
ATOM 702 O O . GLU A 1 91 ? -7.087 -10.040 7.485 1.00 98.38 91 GLU A O 1
ATOM 707 N N . ARG A 1 92 ? -7.673 -7.916 7.914 1.00 98.06 92 ARG A N 1
ATOM 708 C CA . ARG A 1 92 ? -8.331 -7.687 6.618 1.00 98.06 92 ARG A CA 1
ATOM 709 C C . ARG A 1 92 ? -7.348 -7.796 5.455 1.00 98.06 92 ARG A C 1
ATOM 711 O O . ARG A 1 92 ? -7.716 -8.326 4.404 1.00 98.06 92 ARG A O 1
ATOM 718 N N . PHE A 1 93 ? -6.114 -7.320 5.632 1.00 97.94 93 PHE A N 1
ATOM 719 C CA . PHE A 1 93 ? -5.047 -7.509 4.656 1.00 97.94 93 PHE A CA 1
ATOM 720 C C . PHE A 1 93 ? -4.700 -8.991 4.503 1.00 97.94 93 PHE A C 1
ATOM 722 O O . PHE A 1 93 ? -4.668 -9.480 3.378 1.00 97.94 93 PHE A O 1
ATOM 729 N N . ALA A 1 94 ? -4.509 -9.722 5.606 1.00 97.56 94 ALA A N 1
ATOM 730 C CA . ALA A 1 94 ? -4.212 -11.153 5.556 1.00 97.56 94 ALA A CA 1
ATOM 731 C C . ALA A 1 94 ? -5.303 -11.938 4.803 1.00 97.56 94 ALA A C 1
ATOM 733 O O . ALA A 1 94 ? -4.992 -12.753 3.936 1.00 97.56 94 ALA A O 1
ATOM 734 N N . ALA A 1 95 ? -6.580 -11.631 5.054 1.00 96.75 95 ALA A N 1
ATOM 735 C CA . ALA A 1 95 ? -7.702 -12.229 4.332 1.00 96.75 95 ALA A CA 1
ATOM 736 C C . ALA A 1 95 ? -7.705 -11.868 2.834 1.00 96.75 95 ALA A C 1
ATOM 738 O O . ALA A 1 95 ? -7.968 -12.723 1.990 1.00 96.75 95 ALA A O 1
ATOM 739 N N . TYR A 1 96 ? -7.396 -10.613 2.487 1.00 96.12 96 TYR A N 1
ATOM 740 C CA . TYR A 1 96 ? -7.274 -10.183 1.091 1.00 96.12 96 TYR A CA 1
ATOM 741 C C . TYR A 1 96 ? -6.132 -10.900 0.365 1.00 96.12 96 TYR A C 1
ATOM 743 O O . TYR A 1 96 ? -6.343 -11.415 -0.728 1.00 96.12 96 TYR A O 1
ATOM 751 N N . ALA A 1 97 ? -4.960 -10.976 0.995 1.00 95.00 97 ALA A N 1
ATOM 752 C CA . ALA A 1 97 ? -3.780 -11.643 0.462 1.00 95.00 97 ALA A CA 1
ATOM 753 C C . ALA A 1 97 ? -3.997 -13.156 0.268 1.00 95.00 97 ALA A C 1
ATOM 755 O O . ALA A 1 97 ? -3.493 -13.730 -0.694 1.00 95.00 97 ALA A O 1
ATOM 756 N N . ALA A 1 98 ? -4.766 -13.800 1.154 1.00 91.12 98 ALA A N 1
ATOM 757 C CA . ALA A 1 98 ? -5.054 -15.234 1.089 1.00 91.12 98 ALA A CA 1
ATOM 758 C C . ALA A 1 98 ? -6.129 -15.613 0.052 1.00 91.12 98 ALA A C 1
ATOM 760 O O . ALA A 1 98 ? -6.138 -16.743 -0.432 1.00 91.12 98 ALA A O 1
ATOM 761 N N . ALA A 1 99 ? -7.022 -14.690 -0.321 1.00 75.75 99 ALA A N 1
ATOM 762 C CA . ALA A 1 99 ? -8.079 -14.936 -1.312 1.00 75.75 99 ALA A CA 1
ATOM 763 C C . ALA A 1 99 ? -7.546 -15.142 -2.747 1.00 75.75 99 ALA A C 1
ATOM 765 O O . ALA A 1 99 ? -8.305 -15.447 -3.665 1.00 75.75 99 ALA A O 1
ATOM 766 N N . ALA A 1 100 ? -6.238 -14.997 -2.939 1.00 61.84 100 ALA A N 1
ATOM 767 C CA . ALA A 1 100 ? -5.552 -15.111 -4.208 1.00 61.84 100 ALA A CA 1
ATOM 768 C C . ALA A 1 100 ? -5.249 -16.564 -4.601 1.00 61.84 100 ALA A C 1
ATOM 770 O O . ALA A 1 100 ? -4.082 -16.938 -4.717 1.00 61.84 100 ALA A O 1
ATOM 771 N N . LYS A 1 101 ? -6.281 -17.373 -4.858 1.00 44.25 101 LYS A N 1
ATOM 772 C CA . LYS A 1 101 ? -6.102 -18.545 -5.730 1.00 44.25 101 LYS A CA 1
ATOM 773 C C . LYS A 1 101 ? -5.879 -18.063 -7.159 1.00 44.25 101 LYS A C 1
ATOM 775 O O . LYS A 1 101 ? -6.627 -17.180 -7.620 1.00 44.25 101 LYS A O 1
#